Protein AF-A0A0G0SWZ6-F1 (afdb_monomer_lite)

Foldseek 3Di:
DPVVVVVVVVVVCVVVVVVVVVVVVVVVVVVVVVLQVCLQVDVVSLVVVVWDFDCDPPDRGIGTHHPVRVVD

Secondary structure (DSSP, 8-state):
--HHHHHHHHHHHHHHHHHHHHHHHHHHHHHHHHHHHHHTT-HHHHHHTT-EEEE-TTSS-EEEE-HHHH--

Sequence (72 aa):
MADSKKSTSDKKDAIILPLIVIGVIVAGVVGLYFLQKYSVNNKYICSYLGGLWMRKDTDAAHRCYTYEEFYR

Radius of gyration: 22.6 Å; chains: 1; bounding box: 60×14×56 Å

pLDDT: mean 72.74, std 14.28, range [49.06, 94.88]

Structure (mmCIF, N/CA/C/O backbone):
data_AF-A0A0G0SWZ6-F1
#
_entry.id   AF-A0A0G0SWZ6-F1
#
loop_
_atom_site.group_PDB
_atom_site.id
_atom_site.type_symbol
_atom_site.label_atom_id
_atom_site.label_alt_id
_atom_site.label_comp_id
_atom_site.label_asym_id
_atom_site.label_entity_id
_atom_site.label_seq_id
_atom_site.pdbx_PDB_ins_code
_atom_site.Cartn_x
_atom_site.Cartn_y
_atom_site.Cartn_z
_atom_site.occupancy
_atom_site.B_iso_or_equiv
_atom_site.auth_seq_id
_atom_site.auth_comp_id
_atom_site.auth_asym_id
_atom_site.auth_atom_id
_atom_site.pdbx_PDB_model_num
ATOM 1 N N . MET A 1 1 ? 34.665 -5.068 -36.594 1.00 52.00 1 MET A N 1
ATOM 2 C CA . MET A 1 1 ? 34.218 -5.923 -35.461 1.00 52.00 1 MET A CA 1
ATOM 3 C C . MET A 1 1 ? 33.552 -5.124 -34.321 1.00 52.00 1 MET A C 1
ATOM 5 O O . MET A 1 1 ? 33.372 -5.674 -33.241 1.00 52.00 1 MET A O 1
ATOM 9 N N . ALA A 1 2 ? 33.139 -3.863 -34.530 1.00 54.69 2 ALA A N 1
ATOM 10 C CA . ALA A 1 2 ? 32.516 -3.029 -33.488 1.00 54.69 2 ALA A CA 1
ATOM 11 C C . ALA A 1 2 ? 30.970 -3.040 -33.528 1.00 54.69 2 ALA A C 1
ATOM 13 O O . ALA A 1 2 ? 30.329 -2.834 -32.501 1.00 54.69 2 ALA A O 1
ATOM 14 N N . ASP A 1 3 ? 30.368 -3.368 -34.674 1.00 52.25 3 ASP A N 1
ATOM 15 C CA . ASP A 1 3 ? 28.912 -3.281 -34.880 1.00 52.25 3 ASP A CA 1
ATOM 16 C C . ASP A 1 3 ? 28.100 -4.365 -34.153 1.00 52.25 3 ASP A C 1
ATOM 18 O O . ASP A 1 3 ? 26.968 -4.133 -33.730 1.00 52.25 3 ASP A O 1
ATOM 22 N N . SER A 1 4 ? 28.692 -5.539 -33.910 1.00 51.25 4 SER A N 1
ATOM 23 C CA . SER A 1 4 ? 28.009 -6.644 -33.215 1.00 51.25 4 SER A CA 1
ATOM 24 C C . SER A 1 4 ? 27.756 -6.348 -31.725 1.00 51.25 4 SER A C 1
ATOM 26 O O . SER A 1 4 ? 26.720 -6.726 -31.169 1.00 51.25 4 SER A O 1
ATOM 28 N N . LYS A 1 5 ? 28.653 -5.584 -31.077 1.00 49.88 5 LYS A N 1
ATOM 29 C CA . LYS A 1 5 ? 28.501 -5.207 -29.661 1.00 49.88 5 LYS A CA 1
ATOM 30 C C . LYS A 1 5 ? 27.370 -4.200 -29.434 1.00 49.88 5 LYS A C 1
ATOM 32 O O . LYS A 1 5 ? 26.694 -4.297 -28.415 1.00 49.88 5 LYS A O 1
ATOM 37 N N . LYS A 1 6 ? 27.135 -3.281 -30.377 1.00 51.59 6 LYS A N 1
ATOM 38 C CA . LYS A 1 6 ? 26.126 -2.220 -30.229 1.00 51.59 6 LYS A CA 1
ATOM 39 C C . LYS A 1 6 ? 24.698 -2.769 -30.343 1.00 51.59 6 LYS A C 1
ATOM 41 O O . LYS A 1 6 ? 23.903 -2.571 -29.434 1.00 51.59 6 LYS A O 1
ATOM 46 N N . SER A 1 7 ? 24.426 -3.604 -31.354 1.00 53.00 7 SER A N 1
ATOM 47 C CA . SER A 1 7 ? 23.082 -4.188 -31.551 1.00 53.00 7 SER A CA 1
ATOM 48 C C . SER A 1 7 ? 22.638 -5.144 -30.434 1.00 53.00 7 SER A C 1
ATOM 50 O O . SER A 1 7 ? 21.444 -5.328 -30.198 1.00 53.00 7 SER A O 1
ATOM 52 N N . THR A 1 8 ? 23.593 -5.754 -29.725 1.00 56.41 8 THR A N 1
ATOM 53 C CA . THR A 1 8 ? 23.297 -6.636 -28.589 1.00 56.41 8 THR A CA 1
ATOM 54 C C . THR A 1 8 ? 22.949 -5.833 -27.328 1.00 56.41 8 THR A C 1
ATOM 56 O O . THR A 1 8 ? 22.172 -6.316 -26.509 1.00 56.41 8 THR A O 1
ATOM 59 N N . SER A 1 9 ? 23.484 -4.614 -27.178 1.00 58.62 9 SER A N 1
ATOM 60 C CA . SER A 1 9 ? 23.135 -3.697 -26.082 1.00 58.62 9 SER A CA 1
ATOM 61 C C . SER A 1 9 ? 21.707 -3.178 -26.238 1.00 58.62 9 SER A C 1
ATOM 63 O O . SER A 1 9 ? 20.905 -3.356 -25.329 1.00 58.62 9 SER A O 1
ATOM 65 N N . ASP A 1 10 ? 21.349 -2.686 -27.430 1.00 62.62 10 ASP A N 1
ATOM 66 C CA . ASP A 1 10 ? 20.012 -2.131 -27.699 1.00 62.62 10 ASP A CA 1
ATOM 67 C C . ASP A 1 10 ? 18.889 -3.164 -27.471 1.00 62.62 10 ASP A C 1
ATOM 69 O O . ASP A 1 10 ? 17.817 -2.842 -26.960 1.00 62.62 10 ASP A O 1
ATOM 73 N N . LYS A 1 11 ? 19.142 -4.445 -27.784 1.00 63.31 11 LYS A N 1
ATOM 74 C CA . LYS A 1 11 ? 18.193 -5.539 -27.509 1.00 63.31 11 LYS A CA 1
ATOM 75 C C . LYS A 1 11 ? 18.066 -5.872 -26.022 1.00 63.31 11 LYS A C 1
ATOM 77 O O . LYS A 1 11 ? 16.986 -6.263 -25.588 1.00 63.31 11 LYS A O 1
ATOM 82 N N . LYS A 1 12 ? 19.147 -5.757 -25.244 1.00 65.06 12 LYS A N 1
ATOM 83 C CA . LYS A 1 12 ? 19.104 -5.974 -23.790 1.00 65.06 12 LYS A CA 1
ATOM 84 C C . LYS A 1 12 ? 18.355 -4.839 -23.104 1.00 65.06 12 LYS A C 1
ATOM 86 O O . LYS A 1 12 ? 17.491 -5.117 -22.281 1.00 65.06 12 LYS A O 1
ATOM 91 N N . ASP A 1 13 ? 18.602 -3.599 -23.508 1.00 66.62 13 ASP A N 1
ATOM 92 C CA . ASP A 1 13 ? 17.927 -2.422 -22.955 1.00 66.62 13 ASP A CA 1
ATOM 93 C C . ASP A 1 13 ? 16.418 -2.441 -23.255 1.00 66.62 13 ASP A C 1
ATOM 95 O O . ASP A 1 13 ? 15.605 -2.153 -22.374 1.00 66.62 13 ASP A O 1
ATOM 99 N N . ALA A 1 14 ? 16.025 -2.922 -24.440 1.00 78.75 14 ALA A N 1
ATOM 100 C CA . ALA A 1 14 ? 14.622 -3.125 -24.808 1.00 78.75 14 ALA A CA 1
ATOM 101 C C . ALA A 1 14 ? 13.889 -4.192 -23.964 1.00 78.75 14 ALA A C 1
ATOM 103 O O . ALA A 1 14 ? 12.665 -4.148 -23.868 1.00 78.75 14 ALA A O 1
ATOM 104 N N . ILE A 1 15 ? 14.608 -5.140 -23.351 1.00 80.38 15 ILE A N 1
ATOM 105 C CA . ILE A 1 15 ? 14.040 -6.193 -22.483 1.00 80.38 15 ILE A CA 1
ATOM 106 C C . ILE A 1 15 ? 14.113 -5.794 -21.004 1.00 80.38 15 ILE A C 1
ATOM 108 O O . ILE A 1 15 ? 13.214 -6.103 -20.223 1.00 80.38 15 ILE A O 1
ATOM 112 N N . ILE 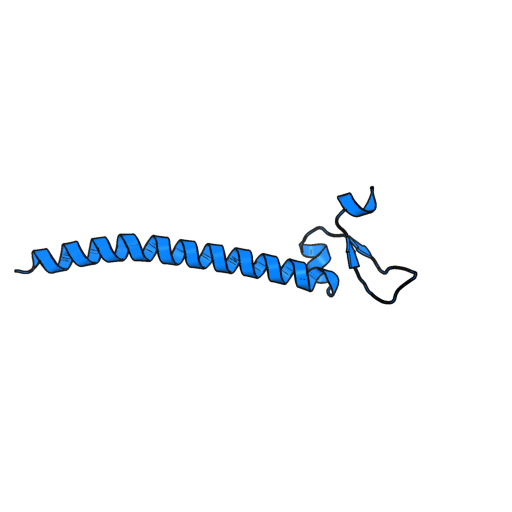A 1 16 ? 15.166 -5.083 -20.607 1.00 83.88 16 ILE A N 1
ATOM 113 C CA . ILE A 1 16 ? 15.359 -4.620 -19.231 1.00 83.88 16 ILE A CA 1
ATOM 114 C C . ILE A 1 16 ? 14.307 -3.567 -18.868 1.00 83.88 16 ILE A C 1
ATOM 116 O O . ILE A 1 16 ? 13.730 -3.635 -17.784 1.00 83.88 16 ILE A O 1
ATOM 120 N N . LEU A 1 17 ? 13.998 -2.638 -19.777 1.00 84.88 17 LEU A N 1
ATOM 121 C CA . LEU A 1 17 ? 13.001 -1.593 -19.542 1.00 84.88 17 LEU A CA 1
ATOM 122 C C . LEU A 1 17 ? 11.612 -2.149 -19.142 1.00 84.88 17 LEU A C 1
ATOM 124 O O . LEU A 1 17 ? 11.114 -1.760 -18.083 1.00 84.88 17 LEU A O 1
ATOM 128 N N . PRO A 1 18 ? 10.979 -3.078 -19.89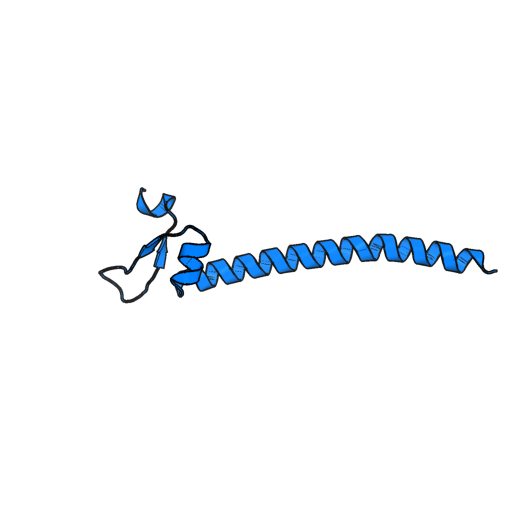1 1.00 88.06 18 PRO A N 1
ATOM 129 C CA . PRO A 1 18 ? 9.691 -3.644 -19.491 1.00 88.06 18 PRO A CA 1
ATOM 130 C C . PRO A 1 18 ? 9.782 -4.484 -18.212 1.00 88.06 18 PRO A C 1
ATOM 132 O O . PRO A 1 18 ? 8.839 -4.475 -17.426 1.00 88.06 18 PRO A O 1
ATOM 135 N N . LEU A 1 19 ? 10.909 -5.156 -17.948 1.00 89.75 19 LEU A N 1
ATOM 136 C CA . LEU A 1 19 ? 11.129 -5.869 -16.683 1.00 89.75 19 LEU A CA 1
ATOM 137 C C . LEU A 1 19 ? 11.102 -4.924 -15.475 1.00 89.75 19 LEU A C 1
ATOM 139 O O . LEU A 1 19 ? 10.476 -5.243 -14.465 1.00 89.75 19 LEU A O 1
ATOM 143 N N . ILE A 1 20 ? 11.728 -3.749 -15.587 1.00 89.69 20 ILE A N 1
ATOM 144 C CA . ILE A 1 20 ? 11.687 -2.714 -14.545 1.00 89.69 20 ILE A CA 1
ATOM 145 C C . ILE A 1 20 ? 10.253 -2.212 -14.361 1.00 89.69 20 ILE A C 1
ATOM 147 O O . ILE A 1 20 ? 9.780 -2.130 -13.230 1.00 89.69 20 ILE A O 1
ATOM 151 N N . VAL A 1 21 ? 9.538 -1.928 -15.454 1.00 91.75 21 VAL A N 1
ATOM 152 C CA . VAL A 1 21 ? 8.139 -1.469 -15.398 1.00 91.75 21 VAL A CA 1
ATOM 153 C C . VAL A 1 21 ? 7.248 -2.498 -14.702 1.00 91.75 21 VAL A C 1
ATOM 155 O O . VAL A 1 21 ? 6.497 -2.140 -13.796 1.00 91.75 21 VAL A O 1
ATOM 158 N N . ILE A 1 22 ? 7.370 -3.781 -15.055 1.00 93.81 22 ILE A N 1
ATOM 159 C CA . ILE A 1 22 ? 6.645 -4.870 -14.387 1.00 93.81 22 ILE A CA 1
ATOM 160 C C . ILE A 1 22 ? 7.010 -4.913 -12.900 1.00 93.81 22 ILE A C 1
ATOM 162 O O . ILE A 1 22 ? 6.118 -5.004 -12.060 1.00 93.81 22 ILE A O 1
ATOM 166 N N . GLY A 1 23 ? 8.295 -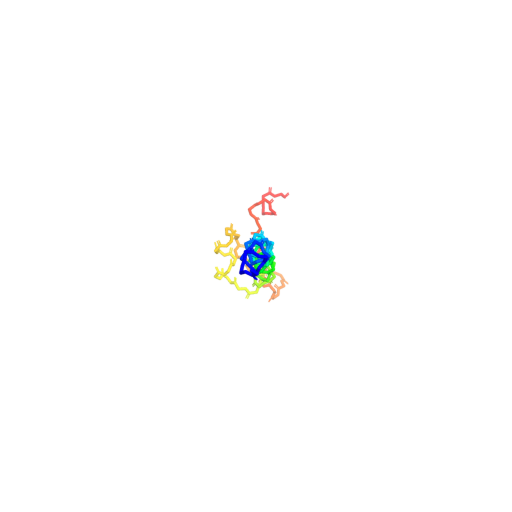4.786 -12.558 1.00 93.56 23 GLY A N 1
ATOM 167 C CA . GLY A 1 23 ? 8.751 -4.730 -11.170 1.00 93.56 23 GLY A CA 1
ATOM 168 C C . GLY A 1 23 ? 8.106 -3.594 -10.371 1.00 93.56 23 GLY A C 1
ATOM 169 O O . GLY A 1 23 ? 7.646 -3.817 -9.253 1.00 93.56 23 GLY A O 1
ATOM 170 N N . VAL A 1 24 ? 8.001 -2.397 -10.956 1.00 94.38 24 VAL A N 1
ATOM 171 C CA . VAL A 1 24 ? 7.347 -1.235 -10.328 1.00 94.38 24 VAL A CA 1
ATOM 172 C C . VAL A 1 24 ? 5.848 -1.472 -10.144 1.00 94.38 24 VAL A C 1
ATOM 174 O O . VAL A 1 24 ? 5.313 -1.170 -9.079 1.00 94.38 24 VAL A O 1
ATOM 177 N N . ILE A 1 25 ? 5.170 -2.056 -11.137 1.00 94.25 25 ILE A N 1
ATOM 178 C CA . ILE A 1 25 ? 3.743 -2.397 -11.035 1.00 94.25 25 ILE A CA 1
ATOM 179 C C . ILE A 1 25 ? 3.520 -3.406 -9.906 1.00 94.25 25 ILE A C 1
ATOM 181 O O . ILE A 1 25 ? 2.658 -3.194 -9.055 1.00 94.25 25 ILE A O 1
ATOM 185 N N . VAL A 1 26 ? 4.323 -4.473 -9.854 1.00 94.88 26 VAL A N 1
ATOM 186 C CA . VAL A 1 26 ? 4.239 -5.489 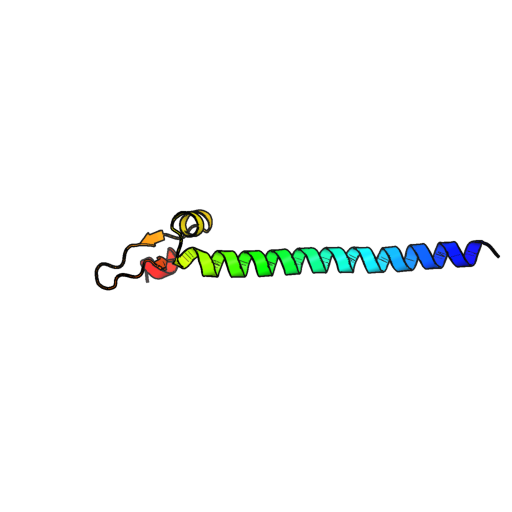-8.795 1.00 94.88 26 VAL A CA 1
ATOM 187 C C . VAL A 1 26 ? 4.488 -4.860 -7.424 1.00 94.88 26 VAL A C 1
ATOM 189 O O . VAL A 1 26 ? 3.713 -5.101 -6.500 1.00 94.88 26 VAL A O 1
ATOM 192 N N . ALA A 1 27 ? 5.505 -4.005 -7.289 1.00 94.25 27 ALA A N 1
ATOM 193 C CA . ALA A 1 27 ? 5.768 -3.280 -6.049 1.00 94.25 27 ALA A CA 1
ATOM 194 C C . ALA A 1 27 ? 4.584 -2.385 -5.638 1.00 94.25 27 ALA A C 1
ATOM 196 O O . ALA A 1 27 ? 4.215 -2.361 -4.464 1.00 94.25 27 ALA A O 1
ATOM 197 N N . GLY A 1 28 ? 3.944 -1.707 -6.595 1.00 93.44 28 GLY A N 1
ATOM 198 C CA . GLY A 1 28 ? 2.743 -0.904 -6.363 1.00 93.44 28 GLY A CA 1
ATOM 199 C C . GLY A 1 28 ? 1.558 -1.736 -5.866 1.00 93.44 28 GLY A C 1
ATOM 200 O O . GLY A 1 28 ? 0.928 -1.375 -4.874 1.00 93.44 28 GLY A O 1
ATOM 201 N N . VAL A 1 29 ? 1.290 -2.884 -6.495 1.00 92.88 29 VAL A N 1
ATOM 202 C CA . VAL A 1 29 ? 0.213 -3.807 -6.087 1.00 92.88 29 VAL A CA 1
ATOM 203 C C . VAL A 1 29 ? 0.469 -4.373 -4.690 1.00 92.88 29 VAL A C 1
ATOM 205 O O . VAL A 1 29 ? -0.434 -4.392 -3.855 1.00 92.88 29 VAL A O 1
ATOM 208 N N . VAL A 1 30 ? 1.704 -4.787 -4.400 1.00 93.88 30 VAL A N 1
ATOM 209 C CA . VAL A 1 30 ? 2.089 -5.263 -3.063 1.00 93.88 30 VAL A CA 1
ATOM 210 C C . VAL A 1 30 ? 1.932 -4.146 -2.028 1.00 93.88 30 VAL A C 1
ATOM 212 O O . VAL A 1 30 ? 1.396 -4.385 -0.947 1.00 93.88 30 VAL A O 1
ATOM 215 N N . GLY A 1 31 ? 2.324 -2.914 -2.362 1.00 91.19 31 GLY A N 1
ATOM 216 C CA . GLY A 1 31 ? 2.126 -1.743 -1.509 1.00 91.19 31 GLY A CA 1
ATOM 217 C C . GLY A 1 31 ? 0.651 -1.490 -1.189 1.00 91.19 31 GLY A C 1
ATOM 218 O O . GLY A 1 31 ? 0.302 -1.317 -0.022 1.00 91.19 31 GLY A O 1
ATOM 219 N N . LEU A 1 32 ? -0.224 -1.548 -2.198 1.00 87.25 32 LEU A N 1
ATOM 220 C CA . LEU A 1 32 ? -1.676 -1.436 -2.025 1.00 87.25 32 LEU A CA 1
ATOM 221 C C . LEU A 1 32 ? -2.238 -2.553 -1.139 1.00 87.25 32 LEU A C 1
ATOM 223 O O . LEU A 1 32 ? -3.041 -2.280 -0.248 1.00 87.25 32 LEU A O 1
ATOM 227 N N . TYR A 1 33 ? -1.773 -3.790 -1.321 1.00 87.56 33 TYR A N 1
ATOM 228 C CA . TYR A 1 33 ? -2.180 -4.923 -0.490 1.00 87.56 33 TYR A CA 1
ATOM 229 C C . TYR A 1 33 ? -1.813 -4.719 0.986 1.00 87.56 33 TYR A C 1
ATOM 231 O O . TYR A 1 33 ? -2.638 -4.931 1.879 1.00 87.56 33 TYR A O 1
ATOM 239 N N . PHE A 1 34 ? -0.592 -4.255 1.267 1.00 87.44 34 PHE A N 1
ATOM 240 C CA . PHE A 1 34 ? -0.193 -3.916 2.633 1.00 87.44 34 PHE A CA 1
ATOM 241 C C . PHE A 1 34 ? -1.007 -2.747 3.186 1.00 87.44 34 PHE A C 1
ATOM 243 O O . PHE A 1 34 ? -1.498 -2.847 4.308 1.00 87.44 34 PHE A O 1
ATOM 250 N N . LEU A 1 35 ? -1.205 -1.676 2.414 1.00 82.88 35 LEU A N 1
ATOM 251 C CA . LEU A 1 35 ? -2.047 -0.540 2.802 1.00 82.88 35 LEU A CA 1
ATOM 252 C C . LEU A 1 35 ? -3.454 -0.996 3.195 1.00 82.88 35 LEU A C 1
ATOM 254 O O . LEU A 1 35 ? -3.938 -0.607 4.253 1.00 82.88 35 LEU A O 1
ATOM 258 N N . GLN A 1 36 ? -4.075 -1.881 2.416 1.00 80.00 36 GLN A N 1
ATOM 259 C CA . GLN A 1 36 ? -5.382 -2.449 2.739 1.00 80.00 36 GLN A CA 1
ATOM 260 C C . GLN A 1 36 ? -5.348 -3.295 4.019 1.00 80.00 36 GLN A C 1
ATOM 262 O O . GLN A 1 36 ? -6.251 -3.207 4.843 1.00 80.00 36 GLN A O 1
ATOM 267 N N . LYS A 1 37 ? -4.293 -4.083 4.245 1.00 81.94 37 LYS A N 1
ATOM 268 C CA . LYS A 1 37 ? -4.151 -4.863 5.482 1.00 81.94 37 LYS A CA 1
ATOM 269 C C . LYS A 1 37 ? -3.968 -3.971 6.715 1.00 81.94 37 LYS A C 1
ATOM 271 O O . LYS A 1 37 ? -4.534 -4.249 7.770 1.00 81.94 37 LYS A O 1
ATOM 276 N N . TYR A 1 38 ? -3.190 -2.898 6.592 1.00 81.62 38 TYR A N 1
ATOM 277 C CA . TYR A 1 38 ? -2.967 -1.933 7.670 1.00 81.62 38 TYR A CA 1
ATOM 278 C C . TYR A 1 38 ? -4.153 -0.993 7.884 1.00 81.62 38 TYR A C 1
ATOM 280 O O . TYR A 1 38 ? -4.305 -0.459 8.985 1.00 81.62 38 TYR A O 1
ATOM 288 N N . SER A 1 39 ? -5.013 -0.817 6.878 1.00 77.75 39 SER A N 1
ATOM 289 C CA . SER A 1 39 ? -6.179 0.059 6.965 1.00 77.75 39 SER A CA 1
ATOM 290 C C . SER A 1 39 ? -7.162 -0.367 8.039 1.00 77.75 39 SER A C 1
ATOM 292 O O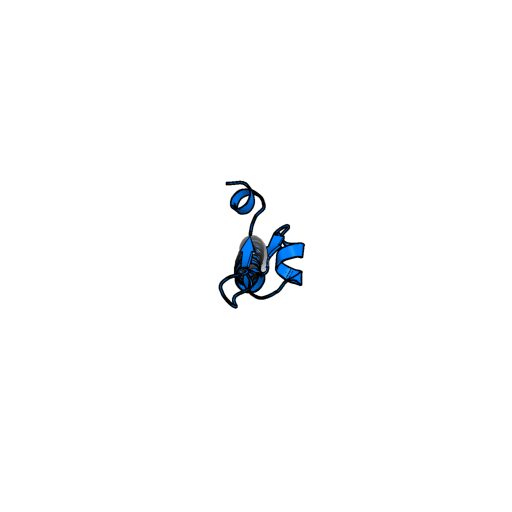 . SER A 1 39 ? -7.856 0.501 8.533 1.00 77.75 39 SER A O 1
ATOM 294 N N . VAL A 1 40 ? -7.190 -1.645 8.440 1.00 74.62 40 VAL A N 1
ATOM 295 C CA . VAL A 1 40 ? -8.052 -2.179 9.512 1.00 74.62 40 VAL A CA 1
ATOM 296 C C . VAL A 1 40 ? -7.589 -1.732 10.901 1.00 74.62 40 VAL A C 1
ATOM 298 O O . VAL A 1 40 ? -8.409 -1.590 11.800 1.00 74.62 40 VAL A O 1
ATOM 301 N N . ASN A 1 41 ? -6.296 -1.437 11.062 1.00 74.12 41 ASN A N 1
ATOM 302 C CA . ASN A 1 41 ? -5.686 -1.076 12.345 1.00 74.12 41 ASN A CA 1
ATOM 303 C C . ASN A 1 41 ? -5.254 0.398 12.421 1.00 74.12 41 ASN A C 1
ATOM 305 O O . ASN A 1 41 ? -4.741 0.829 13.452 1.00 74.12 41 ASN A O 1
ATOM 309 N N . ASN A 1 42 ? -5.475 1.187 11.365 1.00 75.31 42 ASN A N 1
ATOM 310 C CA . ASN A 1 42 ? -5.115 2.598 11.337 1.00 75.31 42 ASN A CA 1
ATOM 311 C C . ASN A 1 42 ? -6.198 3.483 10.689 1.00 75.31 42 ASN A C 1
ATOM 313 O O . ASN A 1 42 ? -6.421 3.429 9.477 1.00 75.31 42 ASN A O 1
ATOM 317 N N . LYS A 1 43 ? -6.784 4.387 11.492 1.00 77.00 43 LYS A N 1
ATOM 318 C CA . LYS A 1 43 ? -7.783 5.383 11.061 1.00 77.00 43 LYS A CA 1
ATOM 319 C C . LYS A 1 43 ? -7.337 6.198 9.855 1.00 77.00 43 LYS A C 1
ATOM 321 O O . LYS A 1 43 ? -8.133 6.423 8.948 1.00 77.00 43 LYS A O 1
ATOM 326 N N . TYR A 1 44 ? -6.079 6.631 9.838 1.00 79.69 44 TYR A N 1
A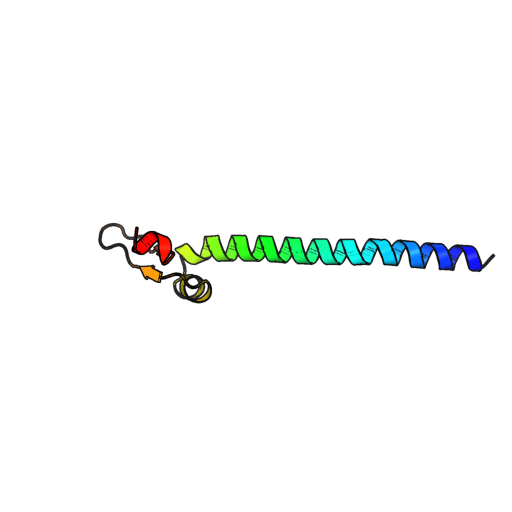TOM 327 C CA . TYR A 1 44 ? -5.561 7.494 8.780 1.00 79.69 44 TYR A CA 1
ATOM 328 C C . TYR A 1 44 ? -5.527 6.771 7.433 1.00 79.69 44 TYR A C 1
ATOM 330 O O . TYR A 1 44 ? -5.916 7.339 6.417 1.00 79.69 44 TYR A O 1
ATOM 338 N N . ILE A 1 45 ? -5.125 5.498 7.438 1.00 78.56 45 ILE A N 1
ATOM 339 C CA . ILE A 1 45 ? -5.047 4.679 6.224 1.00 78.56 45 ILE A CA 1
ATOM 340 C C . ILE A 1 45 ? -6.452 4.328 5.728 1.00 78.56 45 ILE A C 1
ATOM 342 O O . ILE A 1 45 ? -6.713 4.402 4.531 1.00 78.56 45 ILE A O 1
ATOM 346 N N . CYS A 1 46 ? -7.376 4.007 6.635 1.00 78.88 46 CYS A N 1
ATOM 347 C CA . CYS A 1 46 ? -8.766 3.744 6.273 1.00 78.88 46 CYS A CA 1
ATOM 348 C C . CYS A 1 46 ? -9.425 4.935 5.566 1.00 78.88 46 CYS A C 1
ATOM 350 O O . CYS A 1 46 ? -9.989 4.771 4.487 1.00 78.88 46 CYS A O 1
ATOM 352 N N . SER A 1 47 ? -9.294 6.143 6.125 1.00 77.38 47 SER A N 1
ATOM 353 C CA . SER A 1 47 ? -9.843 7.351 5.502 1.00 77.38 47 SER A CA 1
ATOM 354 C C . SER A 1 47 ? -9.144 7.706 4.187 1.00 77.38 47 SER A C 1
ATOM 356 O O . SER A 1 47 ? -9.808 8.160 3.262 1.00 77.38 47 SER A O 1
ATOM 358 N N . TYR A 1 48 ? -7.834 7.462 4.071 1.00 79.06 48 TYR A N 1
ATOM 359 C CA . TYR A 1 48 ? -7.097 7.663 2.817 1.00 79.06 48 TYR A CA 1
ATOM 360 C C . TYR A 1 48 ? -7.604 6.755 1.686 1.00 79.06 48 TYR A C 1
ATOM 362 O O . TYR A 1 48 ? -7.683 7.181 0.539 1.00 79.06 48 TYR A O 1
ATOM 370 N N . LEU A 1 49 ? -8.000 5.523 2.014 1.00 77.12 49 LEU A N 1
ATOM 371 C CA . LEU A 1 49 ? -8.583 4.571 1.065 1.00 77.12 49 LEU A CA 1
ATOM 372 C C . LEU A 1 49 ? -10.086 4.802 0.808 1.00 77.12 49 LEU A C 1
ATOM 374 O O . LEU A 1 49 ? -10.702 4.019 0.092 1.00 77.12 49 LEU A O 1
ATOM 378 N N . GLY A 1 50 ? -10.691 5.850 1.381 1.00 75.88 50 GLY A N 1
ATOM 379 C CA . GLY A 1 50 ? -12.119 6.155 1.224 1.00 75.88 50 GLY A CA 1
ATOM 380 C C . GLY A 1 50 ? -13.056 5.303 2.090 1.00 75.88 50 GLY A C 1
ATOM 381 O O . GLY A 1 50 ? -14.267 5.317 1.878 1.00 75.88 50 GLY A O 1
ATOM 382 N N . GLY A 1 51 ? -12.517 4.563 3.062 1.00 75.25 51 GLY A N 1
ATOM 383 C CA . GLY A 1 51 ? -13.289 3.771 4.016 1.00 75.25 51 GLY A CA 1
ATOM 384 C C . GLY A 1 51 ? -13.752 4.574 5.235 1.00 75.25 51 GLY A C 1
ATOM 385 O O . GLY A 1 51 ? -13.153 5.580 5.631 1.00 75.25 51 GLY A O 1
ATOM 386 N N . LEU A 1 52 ? -14.820 4.095 5.870 1.00 74.50 52 LEU A N 1
ATOM 387 C CA . LEU A 1 52 ? -15.325 4.596 7.143 1.00 74.50 52 LEU A CA 1
ATOM 388 C C . LEU A 1 52 ? -14.646 3.853 8.296 1.00 74.50 52 LEU A C 1
ATOM 390 O O . LEU A 1 52 ? -14.786 2.641 8.468 1.00 74.50 52 LEU A O 1
ATOM 394 N N . TRP A 1 53 ? -13.910 4.605 9.113 1.00 72.12 53 TRP A N 1
ATOM 395 C CA . TRP A 1 53 ? -13.279 4.077 10.316 1.00 72.12 53 TRP A CA 1
ATOM 396 C C . TRP A 1 53 ? -14.282 4.044 11.468 1.00 72.12 53 TRP A C 1
ATOM 398 O O . TRP A 1 53 ? -14.547 5.072 12.096 1.00 72.12 53 TRP A O 1
ATOM 408 N N . MET A 1 54 ? -14.822 2.862 11.758 1.00 67.00 54 MET A N 1
ATOM 409 C CA . MET A 1 54 ? -15.809 2.669 12.819 1.00 67.00 54 MET A CA 1
ATOM 410 C C . MET A 1 54 ? -15.191 1.956 14.022 1.00 67.00 54 MET A C 1
ATOM 412 O O . MET A 1 54 ? -14.348 1.060 13.914 1.00 67.00 54 MET A O 1
ATOM 416 N N . ARG A 1 55 ? -15.639 2.361 15.208 1.00 60.44 55 ARG A N 1
ATOM 417 C CA . ARG A 1 55 ? -15.369 1.677 16.469 1.00 60.44 55 ARG A CA 1
ATOM 418 C C . ARG A 1 55 ? -16.564 0.752 16.696 1.00 60.44 55 ARG A C 1
ATOM 420 O O . ARG A 1 55 ? -17.669 1.245 16.854 1.00 60.44 55 ARG A O 1
ATOM 427 N N . LYS A 1 56 ? -16.375 -0.566 16.595 1.00 57.31 56 LYS A N 1
ATOM 428 C CA . LYS A 1 56 ? -17.478 -1.514 16.786 1.00 57.31 56 LYS A CA 1
ATOM 429 C C . LYS A 1 56 ? -17.850 -1.504 18.272 1.00 57.31 56 LYS A C 1
ATOM 431 O O . LYS A 1 56 ? -16.996 -1.784 19.106 1.00 57.31 56 LYS A O 1
ATOM 436 N N . ASP A 1 57 ? -19.095 -1.174 18.601 1.00 55.34 57 ASP A N 1
ATOM 437 C CA . ASP A 1 57 ? -19.538 -0.956 19.990 1.00 55.34 57 ASP A CA 1
ATOM 438 C C . ASP A 1 57 ? -19.487 -2.215 20.877 1.00 55.34 57 ASP A C 1
ATOM 440 O O . ASP A 1 57 ? -19.631 -2.127 22.093 1.00 55.34 57 ASP A O 1
ATOM 444 N N . THR A 1 58 ? -19.254 -3.390 20.287 1.00 51.47 58 THR A N 1
ATOM 445 C CA . THR A 1 58 ? -19.335 -4.690 20.969 1.00 51.47 58 THR A CA 1
ATOM 446 C C . THR A 1 58 ? -18.031 -5.480 21.026 1.00 51.47 58 THR A C 1
ATOM 448 O O . THR A 1 58 ? -17.939 -6.393 21.835 1.00 51.47 58 THR A O 1
ATOM 451 N N . ASP A 1 59 ? -16.996 -5.112 20.267 1.00 49.06 59 ASP A N 1
ATOM 452 C CA . ASP A 1 59 ? -15.695 -5.786 20.311 1.00 49.06 59 ASP A CA 1
ATOM 453 C C . ASP A 1 59 ? -14.586 -4.750 20.133 1.00 49.06 59 ASP A C 1
ATOM 455 O O . ASP A 1 59 ? -14.635 -3.938 19.212 1.00 49.06 59 ASP A O 1
ATOM 459 N N . ALA A 1 60 ? -13.555 -4.794 20.976 1.00 51.44 60 ALA A N 1
ATOM 460 C CA . ALA A 1 60 ? -12.447 -3.834 21.048 1.00 51.44 60 ALA A CA 1
ATOM 461 C C . ALA A 1 60 ? -11.545 -3.734 19.787 1.00 51.44 60 ALA A C 1
ATOM 463 O O . ALA A 1 60 ? -10.434 -3.211 19.859 1.00 51.44 60 ALA A O 1
ATOM 464 N N . ALA A 1 61 ? -11.995 -4.223 18.629 1.00 54.59 61 ALA A N 1
ATOM 465 C CA . ALA A 1 61 ? -11.306 -4.130 17.351 1.00 54.59 61 ALA A CA 1
ATOM 466 C C . ALA A 1 61 ? -11.935 -3.031 16.480 1.00 54.59 61 ALA A C 1
ATOM 468 O O . ALA A 1 61 ? -13.084 -3.129 16.044 1.00 54.59 61 ALA A O 1
ATOM 469 N N . HIS A 1 62 ? -11.155 -1.990 16.188 1.00 60.00 62 HIS A N 1
ATOM 470 C CA . HIS A 1 62 ? -11.478 -1.051 15.118 1.00 60.00 62 HIS A CA 1
ATOM 471 C C . HIS A 1 62 ? -11.487 -1.794 13.774 1.00 60.00 62 HIS A C 1
ATOM 473 O O . HIS A 1 62 ? -10.637 -2.652 13.542 1.00 60.00 62 HIS A O 1
ATOM 479 N N . ARG A 1 63 ? -12.458 -1.503 12.901 1.00 66.25 63 ARG A N 1
ATOM 480 C CA . ARG A 1 63 ? -12.488 -2.047 11.536 1.00 66.25 63 ARG A CA 1
ATOM 481 C C . ARG A 1 63 ? -12.784 -0.931 10.541 1.00 66.25 63 ARG A C 1
ATOM 483 O O . ARG A 1 63 ? -13.624 -0.068 10.795 1.00 66.25 63 ARG A O 1
ATOM 490 N N . CYS A 1 64 ? -12.062 -0.959 9.426 1.00 72.81 64 CYS A N 1
ATOM 491 C CA . CYS A 1 64 ? -12.325 -0.111 8.274 1.00 72.81 64 CYS A CA 1
ATOM 492 C C . CYS A 1 64 ? -13.410 -0.775 7.428 1.00 72.81 64 CYS A C 1
ATOM 494 O O . CYS A 1 64 ? -13.179 -1.875 6.931 1.00 72.81 64 CYS A O 1
ATOM 496 N N . TYR A 1 65 ? -14.571 -0.136 7.301 1.00 69.00 65 TYR A N 1
ATOM 497 C CA . TYR A 1 65 ? -15.654 -0.618 6.447 1.00 69.00 65 TYR A CA 1
ATOM 498 C C . TYR A 1 65 ? -15.705 0.214 5.176 1.00 69.00 65 TYR A C 1
ATOM 500 O O . TYR A 1 65 ? -15.539 1.438 5.203 1.00 69.00 65 TYR A O 1
ATOM 508 N N . THR A 1 66 ? -15.946 -0.445 4.053 1.00 64.75 66 THR A N 1
ATOM 509 C CA . THR A 1 66 ? -16.297 0.259 2.821 1.00 64.75 66 THR A CA 1
ATOM 510 C C . THR A 1 66 ? -17.730 0.793 2.920 1.00 64.75 66 THR A C 1
ATOM 512 O O . THR A 1 66 ? -18.553 0.252 3.660 1.00 64.75 66 THR A O 1
ATOM 515 N N . TYR A 1 67 ? -18.053 1.870 2.195 1.00 60.56 67 TYR A N 1
ATOM 516 C CA . TYR A 1 67 ? -19.423 2.404 2.170 1.00 60.56 67 TYR A CA 1
ATOM 517 C C . TYR A 1 67 ? -20.439 1.337 1.726 1.00 60.56 67 TYR A C 1
ATOM 519 O O . TYR A 1 67 ? -21.530 1.268 2.281 1.00 60.56 67 TYR A O 1
ATOM 527 N N . GLU A 1 68 ? -20.066 0.458 0.792 1.00 58.38 68 GLU A N 1
ATOM 528 C CA . GLU A 1 68 ? -20.921 -0.652 0.356 1.00 58.38 68 GLU A CA 1
ATOM 529 C C . GLU A 1 68 ? -21.242 -1.648 1.481 1.00 58.38 68 GLU A C 1
ATOM 531 O O . GLU A 1 68 ? -22.361 -2.144 1.546 1.00 58.38 68 GLU A O 1
ATOM 536 N N . GLU A 1 69 ? -20.304 -1.922 2.392 1.00 61.12 69 GLU A N 1
ATOM 537 C CA . GLU A 1 69 ? -20.528 -2.821 3.535 1.00 61.12 69 GLU A CA 1
ATOM 538 C C . GLU A 1 69 ? -21.366 -2.188 4.649 1.00 61.12 69 GLU A C 1
ATOM 540 O O . GLU A 1 69 ? -21.954 -2.912 5.444 1.00 61.12 69 GLU A O 1
ATOM 545 N N . PHE A 1 70 ? -21.409 -0.856 4.738 1.00 61.81 70 PHE A N 1
ATOM 546 C CA . PHE A 1 70 ? -22.184 -0.168 5.772 1.00 61.81 70 PHE A CA 1
ATOM 547 C C . PHE A 1 70 ? -23.675 -0.044 5.422 1.00 61.81 70 PHE A C 1
ATOM 549 O O . PHE A 1 70 ? -24.514 -0.033 6.318 1.00 61.81 70 PHE A O 1
ATOM 556 N N . TYR A 1 71 ? -24.007 0.067 4.133 1.00 59.78 71 TYR A N 1
ATOM 557 C CA . TYR A 1 71 ? -25.387 0.236 3.651 1.00 59.78 71 TYR A CA 1
ATOM 558 C C . TYR A 1 71 ? -26.056 -1.067 3.188 1.00 59.78 71 TYR A C 1
ATOM 560 O O . TYR A 1 71 ? -27.185 -1.024 2.692 1.00 59.78 71 TYR A O 1
ATOM 568 N N . ARG A 1 72 ? -25.372 -2.204 3.323 1.00 59.19 72 ARG A N 1
ATOM 569 C CA . ARG A 1 72 ? -25.897 -3.535 3.010 1.00 59.19 72 ARG A CA 1
ATOM 570 C C . ARG A 1 72 ? -26.417 -4.228 4.264 1.00 59.19 72 ARG A C 1
ATOM 572 O O . ARG A 1 72 ? -27.458 -4.906 4.136 1.00 59.19 72 ARG A O 1
#

Organism: NCBI:txid1618552